Protein AF-A0A525CCA0-F1 (afdb_monomer_lite)

Sequence (114 aa):
MKKTAIIVFIPFLLFSACGGSGGGSEKNPDNGSGTGDSPQAICESLKLSDISFPTSVVGDGTADSCTAEALQAAADGGGVILFSCGAVPATIEVSSPIVFTKETVLDGEGVITL

Radius of gyration: 24.78 Å; chains: 1; bounding box: 49×72×50 Å

pLDDT: mean 81.04, std 20.19, range [42.16, 98.5]

Secondary structure (DSSP, 8-state):
-------------------------------------PPP---SPPPPPP-SS-SEEESSSSGGG--HHHHHHHHHH-EEEEE---SS-EE----SPPP--S-EEEE-TTTEE-

Structure (mmCIF, N/CA/C/O backbone):
data_AF-A0A525CCA0-F1
#
_entry.id   AF-A0A525CCA0-F1
#
loop_
_atom_site.group_PDB
_atom_site.id
_atom_site.type_symbol
_atom_site.label_atom_id
_atom_site.label_alt_id
_atom_site.label_comp_id
_atom_site.label_asym_id
_atom_site.label_entity_id
_atom_site.label_seq_id
_atom_site.pdbx_PDB_ins_code
_atom_site.Cartn_x
_atom_site.Cartn_y
_atom_site.Cartn_z
_atom_site.occupancy
_atom_site.B_iso_or_equiv
_atom_site.auth_seq_id
_atom_site.auth_comp_id
_atom_site.auth_asym_id
_atom_site.auth_atom_id
_atom_site.pdbx_PDB_model_num
ATOM 1 N N . MET A 1 1 ? 11.382 -32.850 -11.655 1.00 42.16 1 MET A N 1
ATOM 2 C CA . MET A 1 1 ? 11.432 -33.406 -13.025 1.00 42.16 1 MET A CA 1
ATOM 3 C C . MET A 1 1 ? 10.616 -32.505 -13.942 1.00 42.16 1 MET A C 1
ATOM 5 O O . MET A 1 1 ? 9.408 -32.533 -13.803 1.00 42.16 1 MET A O 1
ATOM 9 N N . LYS A 1 2 ? 11.282 -31.788 -14.868 1.00 44.78 2 LYS A N 1
ATOM 10 C CA . LYS A 1 2 ? 10.742 -31.279 -16.153 1.00 44.78 2 LYS A CA 1
ATOM 11 C C . LYS A 1 2 ? 9.639 -30.196 -15.991 1.00 44.78 2 LYS A C 1
ATOM 13 O O . LYS A 1 2 ? 8.558 -30.498 -15.526 1.00 44.78 2 LYS A O 1
ATOM 18 N N . LYS A 1 3 ? 9.790 -28.936 -16.402 1.00 45.53 3 LYS A N 1
ATOM 19 C CA . LYS A 1 3 ? 10.442 -28.404 -17.606 1.00 45.53 3 LYS A CA 1
ATOM 20 C C . LYS A 1 3 ? 10.903 -26.965 -17.341 1.00 45.53 3 LYS A C 1
ATOM 22 O O . LYS A 1 3 ? 10.093 -26.101 -17.031 1.00 45.53 3 LYS A O 1
ATOM 27 N N . THR A 1 4 ? 12.196 -26.734 -17.503 1.00 47.41 4 THR A N 1
ATOM 28 C CA . THR A 1 4 ? 12.801 -25.411 -17.648 1.00 47.41 4 THR A CA 1
ATOM 29 C C . THR A 1 4 ? 12.562 -24.948 -19.083 1.00 47.41 4 THR A C 1
ATOM 31 O O . THR A 1 4 ? 12.998 -25.625 -20.012 1.00 47.41 4 THR A O 1
ATOM 34 N N . ALA A 1 5 ? 11.867 -23.830 -19.272 1.00 53.94 5 ALA A N 1
ATOM 35 C CA . ALA A 1 5 ? 11.782 -23.141 -20.555 1.00 53.94 5 ALA A CA 1
ATOM 36 C C . ALA A 1 5 ? 12.584 -21.843 -20.437 1.00 53.94 5 ALA A C 1
ATOM 38 O O . ALA A 1 5 ? 12.081 -20.818 -19.994 1.00 53.94 5 ALA A O 1
ATOM 39 N N . ILE A 1 6 ? 13.870 -21.928 -20.774 1.00 50.56 6 ILE A N 1
ATOM 40 C CA . ILE A 1 6 ? 14.728 -20.765 -20.982 1.00 50.56 6 ILE A CA 1
ATOM 41 C C . ILE A 1 6 ? 14.465 -20.305 -22.417 1.00 50.56 6 ILE A C 1
ATOM 43 O O . ILE A 1 6 ? 14.894 -20.952 -23.372 1.00 50.56 6 ILE A O 1
ATOM 47 N N . ILE A 1 7 ? 13.714 -19.218 -22.567 1.00 54.53 7 ILE A N 1
ATOM 48 C CA . ILE A 1 7 ? 13.575 -18.503 -23.836 1.00 54.53 7 ILE A CA 1
ATOM 49 C C . ILE A 1 7 ? 14.645 -17.411 -23.824 1.00 54.53 7 ILE A C 1
ATOM 51 O O . ILE A 1 7 ? 14.478 -16.357 -23.220 1.00 54.53 7 ILE A O 1
ATOM 55 N N . VAL A 1 8 ? 15.784 -17.707 -24.450 1.00 48.47 8 VAL A N 1
ATOM 56 C CA . VAL A 1 8 ? 16.817 -16.717 -24.763 1.00 48.47 8 VAL A CA 1
ATOM 57 C C . VAL A 1 8 ? 16.348 -15.937 -25.989 1.00 48.47 8 VAL A C 1
ATOM 59 O O . VAL A 1 8 ? 16.396 -16.453 -27.102 1.00 48.47 8 VAL A O 1
ATOM 62 N N . PHE A 1 9 ? 15.895 -14.702 -25.792 1.00 48.19 9 PHE A N 1
ATOM 63 C CA . PHE A 1 9 ? 15.685 -13.740 -26.874 1.00 48.19 9 PHE A CA 1
ATOM 64 C C . PHE A 1 9 ? 16.858 -12.750 -26.863 1.00 48.19 9 PHE A C 1
ATOM 66 O O . PHE A 1 9 ? 16.920 -11.842 -26.039 1.00 48.19 9 PHE A O 1
ATOM 73 N N . ILE A 1 10 ? 17.835 -12.990 -27.740 1.00 59.81 10 ILE A N 1
ATOM 74 C CA . ILE A 1 10 ? 18.987 -12.110 -28.001 1.00 59.81 10 ILE A CA 1
ATOM 75 C C . ILE A 1 10 ? 18.570 -11.085 -29.075 1.00 59.81 10 ILE A C 1
ATOM 77 O O . ILE A 1 10 ? 17.833 -11.445 -29.995 1.00 59.81 10 ILE A O 1
ATOM 81 N N . PRO A 1 11 ? 18.975 -9.807 -28.955 1.00 48.66 11 PRO A N 1
ATOM 82 C CA . PRO A 1 11 ? 18.231 -8.678 -29.497 1.00 48.66 11 PRO A CA 1
ATOM 83 C C . PRO A 1 11 ? 18.563 -8.395 -30.965 1.00 48.66 11 PRO A C 1
ATOM 85 O O . PRO A 1 11 ? 19.712 -8.497 -31.396 1.00 48.66 11 PRO A O 1
ATOM 88 N N . PHE A 1 12 ? 17.555 -7.961 -31.722 1.00 51.38 12 PHE A N 1
ATOM 89 C CA . PHE A 1 12 ? 17.745 -7.396 -33.054 1.00 51.38 12 PHE A CA 1
ATOM 90 C C . PHE A 1 12 ? 18.196 -5.935 -32.906 1.00 51.38 12 PHE A C 1
ATOM 92 O O . PHE A 1 12 ? 17.400 -5.043 -32.618 1.00 51.38 12 PHE A O 1
ATOM 99 N N . LEU A 1 13 ? 19.504 -5.711 -33.041 1.00 54.97 13 LEU A N 1
ATOM 100 C CA . LEU A 1 13 ? 20.130 -4.390 -33.069 1.00 54.97 13 LEU A CA 1
ATOM 101 C C . LEU A 1 13 ? 19.778 -3.668 -34.375 1.00 54.97 13 LEU A C 1
ATOM 103 O O . LEU A 1 13 ? 20.310 -3.997 -35.433 1.00 54.97 13 LEU A O 1
ATOM 107 N N . LEU A 1 14 ? 18.940 -2.637 -34.287 1.00 53.25 14 LEU A N 1
ATOM 108 C CA . LEU A 1 14 ? 18.817 -1.614 -35.324 1.00 53.25 14 LEU A CA 1
ATOM 109 C C . LEU A 1 14 ? 19.513 -0.341 -34.837 1.00 53.25 14 LEU A C 1
ATOM 111 O O . LEU A 1 14 ? 18.927 0.495 -34.153 1.00 53.25 14 LEU A O 1
ATOM 115 N N . PHE A 1 15 ? 20.792 -0.210 -35.195 1.00 51.16 15 PHE A N 1
ATOM 116 C CA . PHE A 1 15 ? 21.531 1.046 -35.108 1.00 51.16 15 PHE A CA 1
ATOM 117 C C . PHE A 1 15 ? 20.927 2.044 -36.105 1.00 51.16 15 PHE A C 1
ATOM 119 O O . PHE A 1 15 ? 21.206 1.978 -37.300 1.00 51.16 15 PHE A O 1
ATOM 126 N N . SER A 1 16 ? 20.110 2.979 -35.622 1.00 56.12 16 SER A N 1
ATOM 127 C CA . SER A 1 16 ? 19.779 4.186 -36.384 1.00 56.12 16 SER A CA 1
ATOM 128 C C . SER A 1 16 ? 20.810 5.261 -36.066 1.00 56.12 16 SER A C 1
ATOM 130 O O . SER A 1 16 ? 20.727 5.952 -35.056 1.00 56.12 16 SER A O 1
ATOM 132 N N . ALA A 1 17 ? 21.813 5.369 -36.935 1.00 54.16 17 ALA A N 1
ATOM 133 C CA . ALA A 1 17 ? 22.698 6.520 -36.992 1.00 54.16 17 ALA A CA 1
ATOM 134 C C . ALA A 1 17 ? 21.943 7.682 -37.654 1.00 54.16 17 ALA A C 1
ATOM 136 O O . ALA A 1 17 ? 21.576 7.592 -38.824 1.00 54.16 17 ALA A O 1
ATOM 137 N N . CYS A 1 18 ? 21.725 8.774 -36.922 1.00 55.94 18 CYS A N 1
ATOM 138 C CA . CYS A 1 18 ? 21.319 10.049 -37.506 1.00 55.94 18 CYS A CA 1
ATOM 139 C C . CYS A 1 18 ? 22.471 11.040 -37.330 1.00 55.94 18 CYS A C 1
ATOM 141 O O . CYS A 1 18 ? 22.801 11.438 -36.214 1.00 55.94 18 CYS A O 1
ATOM 143 N N . GLY A 1 19 ? 23.125 11.369 -38.445 1.00 62.53 19 GLY A N 1
ATOM 144 C CA . GLY A 1 19 ? 24.109 12.438 -38.538 1.00 62.53 19 GLY A CA 1
ATOM 145 C C . GLY A 1 19 ? 23.430 13.779 -38.814 1.00 62.53 19 GLY A C 1
ATOM 146 O O . GLY A 1 19 ? 22.518 13.858 -39.633 1.00 62.53 19 GLY A O 1
ATOM 147 N N . GLY A 1 20 ? 23.915 14.835 -38.161 1.00 50.59 20 GLY A N 1
ATOM 148 C CA . GLY A 1 20 ? 23.516 16.216 -38.415 1.00 50.59 20 GLY A CA 1
ATOM 149 C C . GLY A 1 20 ? 24.682 17.171 -38.172 1.00 50.59 20 GLY A C 1
ATOM 150 O O . GLY A 1 20 ? 25.031 17.453 -37.031 1.00 50.59 20 GLY A O 1
ATOM 151 N N . SER A 1 21 ? 25.297 17.644 -39.259 1.00 57.47 21 SER A N 1
ATOM 152 C CA . SER A 1 21 ? 26.238 18.768 -39.277 1.00 57.47 21 SER A CA 1
ATOM 153 C C . SER A 1 21 ? 25.479 20.097 -39.306 1.00 57.47 21 SER A C 1
ATOM 155 O O . SER A 1 21 ? 24.585 20.273 -40.127 1.00 57.47 21 SER A O 1
ATOM 157 N N . GLY A 1 22 ? 25.901 21.060 -38.487 1.00 47.59 22 GLY A N 1
ATOM 158 C CA . GLY A 1 22 ? 25.470 22.456 -38.574 1.00 47.59 22 GLY A CA 1
ATOM 159 C C . GLY A 1 22 ? 26.433 23.350 -37.801 1.00 47.59 22 GLY A C 1
ATOM 160 O O . GLY A 1 22 ? 26.426 23.345 -36.576 1.00 47.59 22 GLY A O 1
ATOM 161 N N . GLY A 1 23 ? 27.318 24.044 -38.519 1.00 50.53 23 GLY A N 1
ATOM 162 C CA . GLY A 1 23 ? 28.299 24.967 -37.953 1.00 50.53 23 GLY A CA 1
ATOM 163 C C . GLY A 1 23 ? 27.723 26.358 -37.688 1.00 50.53 23 GLY A C 1
ATOM 164 O O . GLY A 1 23 ? 26.786 26.790 -38.353 1.00 50.53 23 GLY A O 1
ATOM 165 N N . GLY A 1 24 ? 28.343 27.065 -36.745 1.00 45.78 24 GLY A N 1
ATOM 166 C CA . GLY A 1 24 ? 28.053 28.460 -36.425 1.00 45.78 24 GLY A CA 1
ATOM 167 C C . GLY A 1 24 ? 28.955 28.952 -35.299 1.00 45.78 24 GLY A C 1
ATOM 168 O O . GLY A 1 24 ? 28.542 29.017 -34.149 1.00 45.78 24 GLY A O 1
ATOM 169 N N . SER A 1 25 ? 30.216 29.243 -35.622 1.00 52.25 25 SER A N 1
ATOM 170 C CA . SER A 1 25 ? 31.150 29.908 -34.711 1.00 52.25 25 SER A CA 1
ATOM 171 C C . SER A 1 25 ? 30.890 31.413 -34.730 1.00 52.25 25 SER A C 1
ATOM 173 O O . SER A 1 25 ? 31.519 32.130 -35.504 1.00 52.25 25 SER A O 1
ATOM 175 N N . GLU A 1 26 ? 30.011 31.903 -33.864 1.00 50.94 26 GLU A N 1
ATOM 176 C CA . GLU A 1 26 ? 30.007 33.316 -33.480 1.00 50.94 26 GLU A CA 1
ATOM 177 C C . GLU A 1 26 ? 30.723 33.439 -32.134 1.00 50.94 26 GLU A C 1
ATOM 179 O O . GLU A 1 26 ? 30.196 33.126 -31.070 1.00 50.94 26 GLU A O 1
ATOM 184 N N . LYS A 1 27 ? 32.001 33.830 -32.198 1.00 52.03 27 LYS A N 1
ATOM 185 C CA . LYS A 1 27 ? 32.788 34.192 -31.018 1.00 52.03 27 LYS A CA 1
ATOM 186 C C . LYS A 1 27 ? 32.328 35.569 -30.544 1.00 52.03 27 LYS A C 1
ATOM 188 O O . LYS A 1 27 ? 32.741 36.566 -31.132 1.00 52.03 27 LYS A O 1
ATOM 193 N N . ASN A 1 28 ? 31.537 35.625 -29.477 1.00 58.69 28 ASN A N 1
ATOM 194 C CA . ASN A 1 28 ? 31.369 36.856 -28.708 1.00 58.69 28 ASN A CA 1
ATOM 195 C C . ASN A 1 28 ? 32.459 36.907 -27.616 1.00 58.69 28 ASN A C 1
ATOM 197 O O . ASN A 1 28 ? 32.618 35.919 -26.893 1.00 58.69 28 ASN A O 1
ATOM 201 N N . PRO A 1 29 ? 33.266 37.978 -27.495 1.00 60.19 29 PRO A N 1
ATOM 202 C CA . PRO A 1 29 ? 34.287 38.074 -26.463 1.00 60.19 29 PRO A CA 1
ATOM 203 C C . PRO A 1 29 ? 33.661 38.628 -25.179 1.00 60.19 29 PRO A C 1
ATOM 205 O O . PRO A 1 29 ? 33.929 39.760 -24.785 1.00 60.19 29 PRO A O 1
ATOM 208 N N . ASP A 1 30 ? 32.835 37.822 -24.517 1.00 58.50 30 ASP A N 1
ATOM 209 C CA . ASP A 1 30 ? 32.288 38.182 -23.213 1.00 58.50 30 ASP A CA 1
ATOM 210 C C . ASP A 1 30 ? 33.235 37.677 -22.120 1.00 58.50 30 ASP A C 1
ATOM 212 O O . ASP A 1 30 ? 33.338 36.491 -21.805 1.00 58.50 30 ASP A O 1
ATOM 216 N N . ASN A 1 31 ? 33.999 38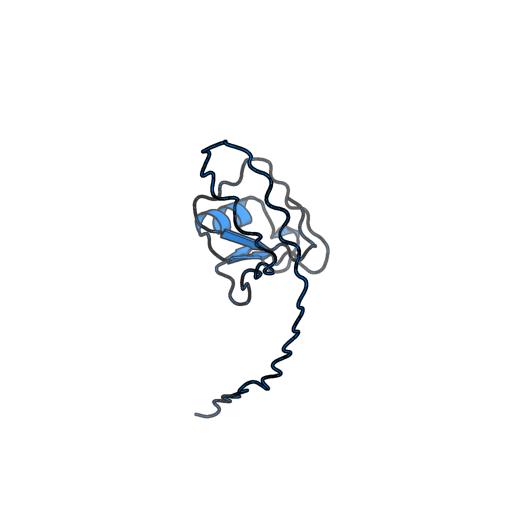.621 -21.579 1.00 64.25 31 ASN A N 1
ATOM 217 C CA . ASN A 1 31 ? 34.954 38.431 -20.501 1.00 64.25 31 ASN A CA 1
ATOM 218 C C . ASN A 1 31 ? 34.182 38.258 -19.177 1.00 64.25 31 ASN A C 1
ATOM 220 O O . ASN A 1 31 ? 33.959 39.218 -18.442 1.00 64.25 31 ASN A O 1
ATOM 224 N N . GLY A 1 32 ? 33.717 37.036 -18.908 1.00 53.81 32 GLY A N 1
ATOM 225 C CA . GLY A 1 32 ? 32.974 36.666 -17.703 1.00 53.81 32 GLY A CA 1
ATOM 226 C C . GLY A 1 32 ? 33.357 35.266 -17.236 1.00 53.81 32 GLY A C 1
ATOM 227 O O . GLY A 1 32 ? 32.742 34.278 -17.620 1.00 53.81 32 GLY A O 1
ATOM 228 N N . SER A 1 33 ? 34.399 35.178 -16.408 1.00 60.72 33 SER A N 1
ATOM 229 C CA . SER A 1 33 ? 34.851 33.937 -15.772 1.00 60.72 33 SER A CA 1
ATOM 230 C C . SER A 1 33 ? 33.866 33.500 -14.684 1.00 60.72 33 SER A C 1
ATOM 232 O O . SER A 1 33 ? 34.084 33.733 -13.497 1.00 60.72 33 SER A O 1
ATOM 234 N N . GLY A 1 34 ? 32.783 32.854 -15.098 1.00 56.75 34 GLY A N 1
ATOM 235 C CA . GLY A 1 34 ? 31.947 32.019 -14.249 1.00 56.75 34 GLY A CA 1
ATOM 236 C C . GLY A 1 34 ? 31.861 30.637 -14.876 1.00 56.75 34 GLY A C 1
ATOM 237 O O . GLY A 1 34 ? 30.986 30.391 -15.695 1.00 56.75 34 GLY A O 1
ATOM 238 N N . THR A 1 35 ? 32.765 29.725 -14.517 1.00 52.88 35 THR A N 1
ATOM 239 C CA . THR A 1 35 ? 32.619 28.293 -14.819 1.00 52.88 35 THR A CA 1
ATOM 240 C C . THR A 1 35 ? 31.537 27.702 -13.915 1.00 52.88 35 THR A C 1
ATOM 242 O O . THR A 1 35 ? 31.822 26.944 -12.993 1.00 52.88 35 THR A O 1
ATOM 245 N N . GLY A 1 36 ? 30.291 28.115 -14.135 1.00 58.38 36 GLY A N 1
ATOM 246 C CA . GLY A 1 36 ? 29.129 27.345 -13.727 1.00 58.38 36 GLY A CA 1
ATOM 247 C C . GLY A 1 36 ? 28.868 26.346 -14.840 1.00 58.38 36 GLY A C 1
ATOM 248 O O . GLY A 1 36 ? 28.301 26.719 -15.864 1.00 58.38 36 GLY A O 1
ATOM 249 N N . ASP A 1 37 ? 29.357 25.118 -14.674 1.00 70.56 37 ASP A N 1
ATOM 250 C CA . ASP A 1 37 ? 29.000 24.006 -15.554 1.00 70.56 37 ASP A CA 1
ATOM 251 C C . ASP A 1 37 ? 27.470 23.952 -15.630 1.00 70.56 37 ASP A C 1
ATOM 253 O O . ASP A 1 37 ? 26.789 23.787 -14.614 1.00 70.56 37 ASP A O 1
ATOM 257 N N . SER A 1 38 ? 26.918 24.232 -16.811 1.00 68.00 38 SER A N 1
ATOM 258 C CA . SER A 1 38 ? 25.473 24.158 -16.998 1.00 68.00 38 SER A CA 1
ATOM 259 C C . SER A 1 38 ? 25.063 22.697 -16.825 1.00 68.00 38 SER A C 1
ATOM 261 O O . SER A 1 38 ? 25.714 21.831 -17.414 1.00 68.00 38 SER A O 1
ATOM 263 N N . PRO A 1 39 ? 24.019 22.392 -16.032 1.00 73.94 39 PRO A N 1
ATOM 264 C CA . PRO A 1 39 ? 23.603 21.015 -15.818 1.00 73.94 39 PRO A CA 1
ATOM 265 C C . PRO A 1 39 ? 23.317 20.357 -17.167 1.00 73.94 39 PRO A C 1
ATOM 267 O O . PRO A 1 39 ? 22.674 20.949 -18.037 1.00 73.94 39 PRO A O 1
ATOM 270 N N . GLN A 1 40 ? 23.836 19.144 -17.350 1.00 72.19 40 GLN A N 1
ATOM 271 C CA . GLN A 1 40 ? 23.706 18.437 -18.617 1.00 72.19 40 GLN A CA 1
ATOM 272 C C . GLN A 1 40 ? 22.230 18.255 -18.980 1.00 72.19 40 GLN A C 1
ATOM 274 O O . GLN A 1 40 ? 21.404 17.913 -18.132 1.00 72.19 40 GLN A O 1
ATOM 279 N N . ALA A 1 41 ? 21.899 18.480 -20.252 1.00 74.19 41 ALA A N 1
ATOM 280 C CA . ALA A 1 41 ? 20.559 18.241 -20.765 1.00 74.19 41 ALA A CA 1
ATOM 281 C C . ALA A 1 41 ? 20.254 16.732 -20.716 1.00 74.19 41 ALA A C 1
ATOM 283 O O . ALA A 1 41 ? 20.726 15.958 -21.545 1.00 74.19 41 ALA A O 1
ATOM 284 N N . ILE A 1 42 ? 19.467 16.319 -19.722 1.00 69.62 42 ILE A N 1
ATOM 285 C CA . ILE A 1 42 ? 19.069 14.930 -19.452 1.00 69.62 42 ILE A CA 1
ATOM 286 C C . ILE A 1 42 ? 17.886 14.480 -20.323 1.00 69.62 42 ILE A C 1
ATOM 288 O O . ILE A 1 42 ? 16.906 13.951 -19.812 1.00 69.62 42 ILE A O 1
ATOM 292 N N . CYS A 1 43 ? 17.956 14.657 -21.647 1.00 75.19 43 CYS A N 1
ATOM 293 C CA . CYS A 1 43 ? 16.892 14.221 -22.573 1.00 75.19 43 CYS A CA 1
ATOM 294 C C . CYS A 1 43 ? 16.670 12.688 -22.620 1.00 75.19 43 CYS A C 1
ATOM 296 O O . CYS A 1 43 ? 15.929 12.205 -23.473 1.00 75.19 43 CYS A O 1
ATOM 298 N N . GLU A 1 44 ? 17.305 11.922 -21.730 1.00 82.31 44 GLU A N 1
ATOM 299 C CA . GLU A 1 44 ? 17.106 10.485 -21.574 1.00 82.31 44 GLU A CA 1
ATOM 300 C C . GLU A 1 44 ? 15.810 10.211 -20.799 1.00 82.31 44 GLU A C 1
ATOM 302 O O . GLU A 1 44 ? 15.563 10.778 -19.733 1.00 82.31 44 GLU A O 1
ATOM 307 N N . SER A 1 45 ? 14.975 9.314 -21.322 1.00 82.00 45 SER A N 1
ATOM 308 C CA . SER A 1 45 ? 13.748 8.890 -20.649 1.00 82.00 45 SER A CA 1
ATOM 309 C C . SER A 1 45 ? 14.054 8.197 -19.318 1.00 82.00 45 SER A C 1
ATOM 311 O O . SER A 1 45 ? 14.850 7.256 -19.270 1.00 82.00 45 SER A O 1
ATOM 313 N N . LEU A 1 46 ? 13.376 8.611 -18.245 1.00 81.25 46 LEU A N 1
ATOM 314 C CA . LEU A 1 46 ? 13.454 7.930 -16.953 1.00 81.25 46 LEU A CA 1
ATOM 315 C C . LEU A 1 46 ? 12.815 6.538 -17.046 1.00 81.25 46 LEU A C 1
ATOM 317 O O . LEU A 1 46 ? 11.754 6.362 -17.647 1.00 81.25 46 LEU A O 1
ATOM 321 N N . LYS A 1 47 ? 13.463 5.544 -16.435 1.00 86.12 47 LYS A N 1
ATOM 322 C CA . LYS A 1 47 ? 12.922 4.185 -16.316 1.00 86.12 47 LYS A CA 1
ATOM 323 C C . LYS A 1 47 ? 11.942 4.121 -15.149 1.00 86.12 47 LYS A C 1
ATOM 325 O O . LYS A 1 47 ? 12.226 4.662 -14.084 1.00 86.12 47 LYS A O 1
ATOM 330 N N . LEU A 1 48 ? 10.822 3.433 -15.355 1.00 88.50 48 LEU A N 1
ATOM 331 C CA . LEU A 1 48 ? 9.869 3.128 -14.292 1.00 88.50 48 LEU A CA 1
ATOM 332 C C . LEU A 1 48 ? 10.430 2.024 -13.385 1.00 88.50 48 LEU A C 1
ATOM 334 O O . LEU A 1 48 ? 11.192 1.168 -13.844 1.00 88.50 48 LEU A O 1
ATOM 338 N N . SER A 1 49 ? 10.050 2.046 -12.111 1.00 92.00 49 SER A N 1
ATOM 339 C CA . SER A 1 49 ? 10.382 0.980 -11.168 1.00 92.00 49 SER A CA 1
ATOM 340 C C . SER A 1 49 ? 9.764 -0.351 -11.603 1.00 92.00 49 SER A C 1
ATOM 342 O O . SER A 1 49 ? 8.635 -0.383 -12.090 1.00 92.00 49 SER A O 1
ATOM 344 N N . ASP A 1 50 ? 10.492 -1.453 -11.410 1.00 93.81 50 ASP A N 1
ATOM 345 C CA . ASP A 1 50 ? 9.947 -2.797 -11.611 1.00 93.81 50 ASP A CA 1
ATOM 346 C C . ASP A 1 50 ? 9.102 -3.196 -10.397 1.00 93.81 50 ASP A C 1
ATOM 348 O O . ASP A 1 50 ? 9.600 -3.254 -9.271 1.00 93.81 50 ASP A O 1
ATOM 352 N N . ILE A 1 51 ? 7.821 -3.463 -10.642 1.00 96.12 51 ILE A N 1
ATOM 353 C CA . ILE A 1 51 ? 6.830 -3.844 -9.631 1.00 96.12 51 ILE A CA 1
ATOM 354 C C . ILE A 1 51 ? 6.399 -5.313 -9.747 1.00 96.12 51 ILE A C 1
ATOM 356 O O . ILE A 1 51 ? 5.483 -5.745 -9.055 1.00 96.12 51 ILE A O 1
ATOM 360 N N . SER A 1 52 ? 7.060 -6.110 -10.594 1.00 95.75 52 SER A N 1
ATOM 361 C CA . SER A 1 52 ? 6.666 -7.501 -10.883 1.00 95.75 52 SER A CA 1
ATOM 362 C C . SER A 1 52 ? 6.737 -8.433 -9.663 1.00 95.75 52 SER A C 1
ATOM 364 O O . SER A 1 52 ? 6.174 -9.528 -9.685 1.00 95.75 52 SER A O 1
ATOM 366 N N . PHE A 1 53 ? 7.439 -8.014 -8.604 1.00 95.75 53 PHE A N 1
ATOM 367 C CA . PHE A 1 53 ? 7.649 -8.777 -7.376 1.00 95.75 53 PHE A CA 1
ATOM 368 C C . PHE A 1 53 ? 7.351 -7.907 -6.140 1.00 95.75 53 PHE A C 1
ATOM 370 O O . PHE A 1 53 ? 8.284 -7.335 -5.565 1.00 95.75 53 PHE A O 1
ATOM 377 N N . PRO A 1 54 ? 6.073 -7.784 -5.720 1.00 96.94 54 PRO A N 1
ATOM 378 C CA . PRO A 1 54 ? 5.710 -7.064 -4.502 1.00 96.94 54 PRO A CA 1
ATOM 379 C C . PRO A 1 54 ? 6.473 -7.581 -3.286 1.00 96.94 54 PRO A C 1
ATOM 381 O O . PRO A 1 54 ? 6.629 -8.787 -3.092 1.00 96.94 54 PRO A O 1
ATOM 384 N N . THR A 1 55 ? 6.884 -6.654 -2.426 1.00 98.12 55 THR A N 1
ATOM 385 C CA . THR A 1 55 ? 7.332 -6.967 -1.064 1.00 98.12 55 THR A CA 1
ATOM 386 C C . THR A 1 55 ? 6.130 -7.196 -0.152 1.00 98.12 55 THR A C 1
ATOM 388 O O . THR A 1 55 ? 6.132 -8.140 0.636 1.00 98.12 55 THR A O 1
ATOM 391 N N . SER A 1 56 ? 5.094 -6.367 -0.307 1.00 98.19 56 SER A N 1
ATOM 392 C CA . SER A 1 56 ? 3.863 -6.414 0.481 1.00 98.19 56 SER A CA 1
ATOM 393 C C . SER A 1 56 ? 2.650 -6.088 -0.390 1.00 98.19 56 SER A C 1
ATOM 395 O O . SER A 1 56 ? 2.763 -5.383 -1.395 1.00 98.19 56 SER A O 1
ATOM 397 N N . VAL A 1 57 ? 1.482 -6.581 0.021 1.00 98.12 57 VAL A N 1
ATOM 398 C CA . VAL A 1 57 ? 0.189 -6.265 -0.596 1.00 98.12 57 VAL A CA 1
ATOM 399 C C . VAL A 1 57 ? -0.754 -5.756 0.489 1.00 98.12 57 VAL A C 1
ATOM 401 O O . VAL A 1 57 ? -0.869 -6.378 1.544 1.00 98.12 57 VAL A O 1
ATOM 404 N N . VAL A 1 58 ? -1.401 -4.62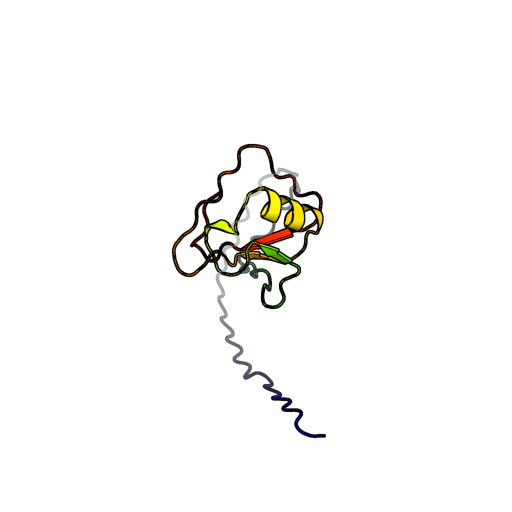1 0.237 1.00 98.50 58 VAL A N 1
ATOM 405 C CA . VAL A 1 58 ? -2.444 -4.054 1.098 1.00 98.50 58 VAL A CA 1
ATOM 406 C C . VAL A 1 58 ? -3.794 -4.619 0.668 1.00 98.50 58 VAL A C 1
ATOM 408 O O . VAL A 1 58 ? -4.178 -4.465 -0.489 1.00 98.50 58 VAL A O 1
ATOM 411 N N . GLY A 1 59 ? -4.513 -5.249 1.595 1.00 97.62 59 GLY A N 1
ATOM 412 C CA . GLY A 1 59 ? -5.806 -5.885 1.337 1.00 97.62 59 GLY A CA 1
ATOM 413 C C . GLY A 1 59 ? -5.724 -7.342 0.867 1.00 97.62 59 GLY A C 1
ATOM 414 O O . GLY A 1 59 ? -4.645 -7.901 0.665 1.00 97.62 59 GLY A O 1
ATOM 415 N N . ASP A 1 60 ? -6.890 -7.969 0.731 1.00 97.00 60 ASP A N 1
ATOM 416 C CA . ASP A 1 60 ? -7.082 -9.395 0.424 1.00 97.00 60 ASP A CA 1
ATOM 417 C C . ASP A 1 60 ? -7.921 -9.668 -0.839 1.00 97.00 60 ASP A C 1
ATOM 419 O O . ASP A 1 60 ? -8.286 -10.810 -1.127 1.00 97.00 60 ASP A O 1
ATOM 423 N N . GLY A 1 61 ? -8.219 -8.619 -1.603 1.00 96.31 61 GLY A N 1
ATOM 424 C CA . GLY A 1 61 ? -9.099 -8.638 -2.767 1.00 96.31 61 GLY A CA 1
ATOM 425 C C . GLY A 1 61 ? -10.464 -7.992 -2.520 1.00 96.31 61 GLY A C 1
ATOM 426 O O . GLY A 1 61 ? -11.286 -7.957 -3.438 1.00 96.31 61 GLY A O 1
ATOM 427 N N . THR A 1 62 ? -10.720 -7.470 -1.317 1.00 95.00 62 THR A N 1
ATOM 428 C CA . THR A 1 62 ? -11.950 -6.742 -0.969 1.00 95.00 62 THR A CA 1
ATOM 429 C C . THR A 1 62 ? -11.667 -5.289 -0.595 1.00 95.00 62 THR A C 1
ATOM 431 O O . THR A 1 62 ? -10.622 -4.985 -0.022 1.00 95.00 62 THR A O 1
ATOM 434 N N . ALA A 1 63 ? -12.601 -4.377 -0.879 1.00 94.88 63 ALA A N 1
ATOM 435 C CA . ALA A 1 63 ? -12.411 -2.954 -0.584 1.00 94.88 63 ALA A CA 1
ATOM 436 C C . ALA A 1 63 ? -12.262 -2.694 0.926 1.00 94.88 63 ALA A C 1
ATOM 438 O O . ALA A 1 63 ? -11.379 -1.947 1.334 1.00 94.88 63 ALA A O 1
ATOM 439 N N . ASP A 1 64 ? -13.055 -3.386 1.749 1.00 95.38 64 ASP A N 1
ATOM 440 C CA . ASP A 1 64 ? -13.048 -3.239 3.211 1.00 95.38 64 ASP A CA 1
ATOM 441 C C . ASP A 1 64 ? -11.725 -3.687 3.860 1.00 95.38 64 ASP A C 1
ATOM 443 O O . ASP A 1 64 ? -11.397 -3.256 4.963 1.00 95.38 64 ASP A O 1
ATOM 447 N N . SER A 1 65 ? -10.951 -4.545 3.186 1.00 96.88 65 SER A N 1
ATOM 448 C CA . SER A 1 65 ? -9.640 -4.996 3.672 1.00 96.88 65 SER A CA 1
ATOM 449 C C . SER A 1 65 ? -8.524 -3.962 3.480 1.00 96.88 65 SER A C 1
ATOM 451 O O . SER A 1 65 ? -7.455 -4.078 4.085 1.00 96.88 65 SER A O 1
ATOM 453 N N . CYS A 1 66 ? -8.752 -2.950 2.643 1.00 97.75 66 CYS A N 1
ATOM 454 C CA . CYS A 1 66 ? -7.784 -1.902 2.364 1.00 97.75 66 CYS A CA 1
ATOM 455 C C . CYS A 1 66 ? -7.940 -0.750 3.348 1.00 97.75 66 CYS A C 1
ATOM 457 O O . CYS A 1 66 ? -8.658 0.215 3.098 1.00 97.75 66 CYS A O 1
ATOM 459 N N . THR A 1 67 ? -7.252 -0.860 4.481 1.00 97.94 67 THR A N 1
ATOM 460 C CA . THR A 1 67 ? -7.318 0.132 5.557 1.00 97.94 67 THR A CA 1
ATOM 461 C C . THR A 1 67 ? -6.018 0.922 5.695 1.00 97.94 67 THR A C 1
ATOM 463 O O . THR A 1 67 ? -4.952 0.497 5.234 1.00 97.94 67 THR A O 1
ATOM 466 N N . ALA A 1 68 ? -6.087 2.073 6.370 1.00 98.19 68 ALA A N 1
ATOM 467 C CA . ALA A 1 68 ? -4.907 2.876 6.680 1.00 98.19 68 ALA A CA 1
ATOM 468 C C . ALA A 1 68 ? -3.905 2.102 7.558 1.00 98.19 68 ALA A C 1
ATOM 470 O O . ALA A 1 68 ? -2.697 2.256 7.397 1.00 98.19 68 ALA A O 1
ATOM 471 N N . GLU A 1 69 ? -4.381 1.217 8.437 1.00 97.94 69 GLU A N 1
ATOM 472 C CA . GLU A 1 69 ? -3.533 0.362 9.274 1.00 97.94 69 GLU A CA 1
ATOM 473 C C . GLU A 1 69 ? -2.800 -0.697 8.444 1.00 97.94 69 GLU A C 1
ATOM 475 O O . GLU A 1 69 ? -1.614 -0.942 8.670 1.00 97.94 69 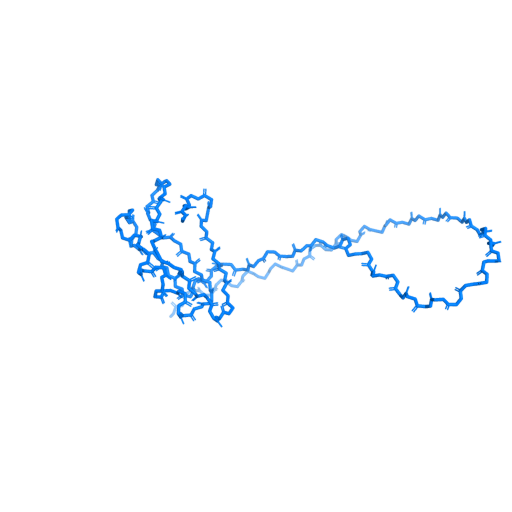GLU A O 1
ATOM 480 N N . ALA A 1 70 ? -3.478 -1.300 7.461 1.00 98.12 70 ALA A N 1
ATOM 481 C CA . ALA A 1 70 ? -2.850 -2.242 6.539 1.00 98.12 70 ALA A CA 1
ATOM 482 C C . ALA A 1 70 ? -1.767 -1.552 5.692 1.00 98.12 70 ALA A C 1
ATOM 484 O O . ALA A 1 70 ? -0.676 -2.099 5.510 1.00 98.12 70 ALA A O 1
ATOM 485 N N . LEU A 1 71 ? -2.030 -0.322 5.237 1.00 98.50 71 LEU A N 1
ATOM 486 C CA . LEU A 1 71 ? -1.041 0.492 4.534 1.00 98.50 71 LEU A CA 1
ATOM 487 C C . LEU A 1 71 ? 0.134 0.892 5.441 1.00 98.50 71 LEU A C 1
ATOM 489 O O . LEU A 1 71 ? 1.280 0.784 5.012 1.00 98.50 71 LEU A O 1
ATOM 493 N N . GLN A 1 72 ? -0.109 1.285 6.695 1.00 98.12 72 GLN A N 1
ATOM 494 C CA . GLN A 1 72 ? 0.961 1.600 7.650 1.00 98.12 72 GLN A CA 1
ATOM 495 C C . GLN A 1 72 ? 1.857 0.383 7.912 1.00 98.12 72 GLN A C 1
ATOM 497 O O . GLN A 1 72 ? 3.079 0.502 7.876 1.00 98.12 72 GLN A O 1
ATOM 502 N N . ALA A 1 73 ? 1.272 -0.802 8.101 1.00 98.06 73 ALA A N 1
ATOM 503 C CA . ALA A 1 73 ? 2.041 -2.029 8.291 1.00 98.06 73 ALA A CA 1
ATOM 504 C C . ALA A 1 73 ? 2.929 -2.353 7.074 1.00 98.06 73 ALA A C 1
ATOM 506 O O . ALA A 1 73 ? 4.076 -2.777 7.231 1.00 98.06 73 ALA A O 1
ATOM 507 N N . ALA A 1 74 ? 2.431 -2.121 5.855 1.00 98.31 74 ALA A N 1
ATOM 508 C CA . ALA A 1 74 ? 3.232 -2.259 4.642 1.00 98.31 74 ALA A CA 1
ATOM 509 C C . ALA A 1 74 ? 4.339 -1.185 4.556 1.00 98.31 74 ALA A C 1
ATOM 511 O O . ALA A 1 74 ? 5.480 -1.511 4.219 1.00 98.31 74 ALA A O 1
ATOM 512 N N . ALA A 1 75 ? 4.032 0.067 4.918 1.00 98.38 75 ALA A N 1
ATOM 513 C CA . ALA A 1 75 ? 4.971 1.192 4.939 1.00 98.38 75 ALA A CA 1
ATOM 514 C C . ALA A 1 75 ? 6.151 0.964 5.898 1.00 98.38 75 ALA A C 1
ATOM 516 O O . ALA A 1 75 ? 7.296 1.268 5.558 1.00 98.38 75 ALA A O 1
ATOM 517 N N . ASP A 1 76 ? 5.899 0.353 7.059 1.00 98.25 76 ASP A N 1
ATOM 518 C CA . ASP A 1 76 ? 6.940 -0.034 8.019 1.00 98.25 76 ASP A CA 1
ATOM 519 C C . ASP A 1 76 ? 7.919 -1.063 7.422 1.00 98.25 76 ASP A C 1
ATOM 521 O O . ASP A 1 76 ? 9.097 -1.126 7.800 1.00 98.25 76 ASP A O 1
ATOM 525 N N . GLY A 1 77 ? 7.450 -1.874 6.468 1.00 97.56 77 GLY A N 1
ATOM 526 C CA . GLY A 1 77 ? 8.248 -2.832 5.705 1.00 97.56 77 GLY A CA 1
ATOM 527 C C . GLY A 1 77 ? 9.128 -2.175 4.640 1.00 97.56 77 GLY A C 1
ATOM 528 O O . GLY A 1 77 ? 10.314 -2.513 4.553 1.00 97.56 77 GLY A O 1
ATOM 529 N N . GLY A 1 78 ? 8.576 -1.204 3.905 1.00 97.56 78 GLY A N 1
ATOM 530 C CA . GLY A 1 78 ? 9.172 -0.604 2.708 1.00 97.56 78 GLY A CA 1
ATOM 531 C C . GLY A 1 78 ? 9.111 -1.528 1.484 1.00 97.56 78 GLY A C 1
ATOM 532 O O . GLY A 1 78 ? 8.414 -2.543 1.487 1.00 97.56 78 GLY A O 1
ATOM 533 N N . GLY A 1 79 ? 9.876 -1.207 0.439 1.00 98.12 79 GLY A N 1
ATOM 534 C CA . GLY A 1 79 ? 9.933 -1.999 -0.792 1.00 98.12 79 GLY A CA 1
ATOM 535 C C . GLY A 1 79 ? 8.783 -1.702 -1.754 1.00 98.12 79 GLY A C 1
ATOM 536 O O . GLY A 1 79 ? 8.284 -0.582 -1.810 1.00 98.12 79 GLY A O 1
ATOM 537 N N . VAL A 1 80 ? 8.389 -2.689 -2.559 1.00 98.44 80 VAL A N 1
ATOM 538 C CA . VAL A 1 80 ? 7.265 -2.540 -3.498 1.00 98.44 80 VAL A CA 1
ATOM 539 C C . VAL A 1 80 ? 5.968 -2.912 -2.787 1.00 98.44 80 VAL A C 1
ATOM 541 O O . VAL A 1 80 ? 5.810 -4.056 -2.353 1.00 98.44 80 VAL A O 1
ATOM 544 N N . ILE A 1 81 ? 5.048 -1.958 -2.690 1.00 98.50 81 ILE A N 1
ATOM 545 C CA . ILE A 1 81 ? 3.728 -2.120 -2.084 1.00 98.50 81 ILE A CA 1
ATOM 546 C C . ILE A 1 81 ? 2.674 -1.981 -3.184 1.00 98.50 81 ILE A C 1
ATOM 548 O O . ILE A 1 81 ? 2.584 -0.938 -3.834 1.00 98.50 81 ILE A O 1
ATOM 552 N N . LEU A 1 82 ? 1.886 -3.040 -3.366 1.00 98.06 82 LEU A N 1
ATOM 553 C CA . LEU A 1 82 ? 0.726 -3.093 -4.261 1.00 98.06 82 LEU A CA 1
ATOM 554 C C . LEU A 1 82 ? -0.574 -3.151 -3.448 1.00 98.06 82 LEU A C 1
ATOM 556 O O . LEU A 1 82 ? -0.560 -3.485 -2.261 1.00 98.06 82 LEU A O 1
ATOM 560 N N . PHE A 1 83 ? -1.704 -2.868 -4.091 1.00 98.38 83 PHE A N 1
ATOM 561 C CA . PHE A 1 83 ? -3.026 -2.911 -3.466 1.00 98.38 83 PHE A CA 1
ATOM 562 C C . PHE A 1 83 ? -3.887 -4.022 -4.065 1.00 98.38 83 PHE A C 1
ATOM 564 O O . PHE A 1 83 ? -3.952 -4.200 -5.274 1.00 98.38 83 PHE A O 1
ATOM 571 N N . SER A 1 84 ? -4.598 -4.753 -3.212 1.00 97.38 84 SER A N 1
ATOM 572 C CA . SER A 1 84 ? -5.607 -5.736 -3.593 1.00 97.38 84 SER A CA 1
ATOM 573 C C . SER A 1 84 ? -6.927 -5.375 -2.919 1.00 97.38 84 SER A C 1
ATOM 575 O O . SER A 1 84 ? -7.375 -6.023 -1.980 1.00 97.38 84 SER A O 1
ATOM 577 N N . CYS A 1 85 ? -7.550 -4.297 -3.396 1.00 97.19 85 CYS A N 1
ATOM 578 C CA . CYS A 1 85 ? -8.800 -3.758 -2.838 1.00 97.19 85 CYS A CA 1
ATOM 579 C C . CYS A 1 85 ? -10.049 -4.190 -3.621 1.00 97.19 85 CYS A C 1
ATOM 581 O O . CYS A 1 85 ? -11.141 -3.661 -3.420 1.00 97.19 85 CYS A O 1
ATOM 583 N N . GLY A 1 86 ? -9.897 -5.148 -4.536 1.00 95.12 86 GLY A N 1
ATOM 584 C CA . GLY A 1 86 ? -10.947 -5.582 -5.454 1.00 95.12 86 GLY A CA 1
ATOM 585 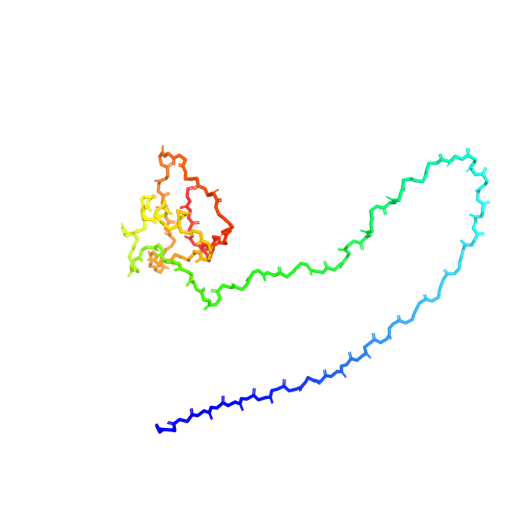C C . GLY A 1 86 ? -10.934 -4.834 -6.790 1.00 95.12 86 GLY A C 1
ATOM 586 O O . GLY A 1 86 ? -10.006 -4.102 -7.110 1.00 95.12 86 GLY A O 1
ATOM 587 N N . ALA A 1 87 ? -11.961 -5.075 -7.610 1.00 92.25 87 ALA A N 1
ATOM 588 C CA . ALA A 1 87 ? -12.012 -4.622 -9.007 1.00 92.25 87 ALA A CA 1
ATOM 589 C C . ALA A 1 87 ? -12.577 -3.201 -9.210 1.00 92.25 87 ALA A C 1
ATOM 591 O O . ALA A 1 87 ? -12.607 -2.706 -10.336 1.00 92.25 87 ALA A O 1
ATOM 592 N N . VAL A 1 88 ? -13.088 -2.573 -8.151 1.00 94.25 88 VAL A N 1
ATOM 593 C CA . VAL A 1 88 ? -13.692 -1.232 -8.183 1.00 94.25 88 VAL A CA 1
ATOM 594 C C . VAL A 1 88 ? -12.716 -0.256 -7.524 1.00 94.25 88 VAL A C 1
ATOM 596 O O . VAL A 1 88 ? -12.050 -0.664 -6.571 1.00 94.25 88 VAL A O 1
ATOM 599 N N . PRO A 1 89 ? -12.625 1.011 -7.980 1.00 96.44 89 PRO A N 1
ATOM 600 C CA . PRO A 1 89 ? -11.813 2.012 -7.302 1.00 96.44 89 PRO A CA 1
ATOM 601 C C . PRO A 1 89 ? -12.117 2.093 -5.805 1.00 96.44 89 PRO A C 1
ATOM 603 O O . PRO A 1 89 ? -13.285 2.106 -5.409 1.00 96.44 89 PRO A O 1
ATOM 606 N N . ALA A 1 90 ? -11.064 2.146 -4.994 1.00 97.00 90 ALA A N 1
ATOM 607 C CA . ALA A 1 90 ? -11.149 2.122 -3.541 1.00 97.00 90 ALA A CA 1
ATOM 608 C C . ALA A 1 90 ? -10.556 3.401 -2.943 1.00 97.00 90 ALA A C 1
ATOM 610 O O . ALA A 1 90 ? -9.493 3.864 -3.361 1.00 97.00 90 ALA A O 1
ATOM 611 N N . THR A 1 91 ? -11.243 3.943 -1.941 1.00 97.56 91 THR A N 1
ATOM 612 C CA . THR A 1 91 ? -10.752 5.052 -1.121 1.00 97.56 91 THR A CA 1
ATOM 613 C C . THR A 1 91 ? -10.376 4.509 0.245 1.00 97.56 91 THR A C 1
ATOM 615 O O . THR A 1 91 ? -11.209 3.904 0.918 1.00 97.56 91 THR A O 1
ATOM 618 N N . ILE A 1 92 ? -9.131 4.730 0.649 1.00 97.88 92 ILE A N 1
ATOM 619 C CA . ILE A 1 92 ? -8.616 4.377 1.966 1.00 97.88 92 ILE A CA 1
ATOM 620 C C . ILE A 1 92 ? -8.549 5.666 2.774 1.00 97.88 92 ILE A C 1
ATOM 622 O O . ILE A 1 92 ? -7.700 6.507 2.522 1.00 97.88 92 ILE A O 1
ATOM 626 N N . GLU A 1 93 ? -9.440 5.829 3.746 1.00 97.56 93 GLU A N 1
ATOM 627 C CA . GLU A 1 93 ? -9.478 7.038 4.574 1.00 97.56 93 GLU A CA 1
ATOM 628 C C . GLU A 1 93 ? -8.252 7.113 5.501 1.00 97.56 93 GLU A C 1
ATOM 630 O O . GLU A 1 93 ? -8.145 6.369 6.482 1.00 97.56 93 GLU A O 1
ATOM 635 N N . VAL A 1 94 ? -7.327 8.036 5.223 1.00 97.81 94 VAL A N 1
ATOM 636 C CA . VAL A 1 94 ? -6.133 8.264 6.050 1.00 97.81 94 VAL A CA 1
ATOM 637 C C . VAL A 1 94 ? -6.384 9.392 7.058 1.00 97.81 94 VAL A C 1
ATOM 639 O O . VAL A 1 94 ? -6.291 10.577 6.748 1.00 97.81 94 VAL A O 1
ATOM 642 N N . SER A 1 95 ? -6.680 9.031 8.311 1.00 97.00 95 SER A N 1
ATOM 643 C CA . SER A 1 95 ? -6.978 10.002 9.387 1.00 97.00 95 SER A CA 1
ATOM 644 C C . SER A 1 95 ? -5.748 10.502 10.161 1.00 97.00 95 SER A C 1
ATOM 646 O O . SER A 1 95 ? -5.829 11.477 10.912 1.00 97.00 95 SER A O 1
ATOM 648 N N . SER A 1 96 ? -4.593 9.863 9.967 1.00 96.88 96 SER A N 1
ATOM 649 C CA . SER A 1 96 ? -3.308 10.229 10.568 1.00 96.88 96 SER A CA 1
ATOM 650 C C . SER A 1 96 ? -2.163 9.994 9.580 1.00 96.88 96 SER A C 1
ATOM 652 O O . SER A 1 96 ? -2.289 9.105 8.741 1.00 96.88 96 SER A O 1
ATOM 654 N N . PRO A 1 97 ? -1.035 10.724 9.673 1.00 97.56 97 PRO A N 1
ATOM 655 C CA . PRO A 1 97 ? 0.068 10.569 8.729 1.00 97.56 97 PRO A CA 1
ATOM 656 C C . PRO A 1 97 ? 0.591 9.131 8.665 1.00 97.56 97 PRO A C 1
ATOM 658 O O . PRO A 1 97 ? 0.931 8.560 9.700 1.00 97.56 97 PRO A O 1
ATOM 661 N N . ILE A 1 98 ? 0.729 8.599 7.449 1.00 98.06 98 ILE A N 1
ATOM 662 C CA . ILE A 1 98 ? 1.486 7.371 7.198 1.00 98.06 98 ILE A CA 1
ATOM 663 C C . ILE A 1 98 ? 2.926 7.753 6.884 1.00 98.06 98 ILE A C 1
ATOM 665 O O . ILE A 1 98 ? 3.196 8.528 5.963 1.00 98.06 98 ILE A O 1
ATOM 669 N N . VAL A 1 99 ? 3.859 7.242 7.684 1.00 96.38 99 VAL A N 1
ATOM 670 C CA . VAL A 1 99 ? 5.273 7.617 7.600 1.00 96.38 99 VAL A CA 1
ATOM 671 C C . VAL A 1 99 ? 6.067 6.516 6.909 1.00 96.38 99 VAL A C 1
ATOM 673 O O . VAL A 1 99 ? 6.209 5.417 7.437 1.00 96.38 99 VAL A O 1
ATOM 676 N N . PHE A 1 100 ? 6.656 6.845 5.762 1.00 97.38 100 PHE A N 1
ATOM 677 C CA . PHE A 1 100 ? 7.589 5.978 5.047 1.00 97.38 100 PHE A CA 1
ATOM 678 C C . PHE A 1 100 ? 9.025 6.353 5.430 1.00 97.38 100 PHE A C 1
ATOM 680 O O . PHE A 1 100 ? 9.488 7.454 5.140 1.00 97.38 100 PHE A O 1
ATOM 687 N N . THR A 1 101 ? 9.732 5.447 6.108 1.00 97.50 101 THR A N 1
ATOM 688 C CA . THR A 1 101 ? 11.139 5.649 6.532 1.00 97.50 101 THR A CA 1
ATOM 689 C C . THR A 1 101 ? 12.140 4.834 5.715 1.00 97.50 101 THR A C 1
ATOM 691 O O . THR A 1 101 ? 13.351 4.974 5.886 1.00 97.50 101 THR A O 1
ATOM 694 N N . LYS A 1 102 ? 11.636 3.979 4.823 1.00 97.88 102 LYS A N 1
ATOM 695 C CA . LYS A 1 102 ? 12.405 3.113 3.933 1.00 97.88 102 LYS A CA 1
ATOM 696 C C . LYS A 1 102 ? 12.045 3.425 2.489 1.00 97.88 102 LYS A C 1
ATOM 698 O O . LYS A 1 102 ? 10.920 3.840 2.207 1.00 97.88 102 LYS A O 1
ATOM 703 N N . GLU A 1 103 ? 12.986 3.164 1.587 1.00 97.06 103 GLU A N 1
ATOM 704 C CA . GLU A 1 103 ? 12.745 3.213 0.143 1.00 97.06 103 GLU A CA 1
ATOM 705 C C . GLU A 1 103 ? 11.496 2.403 -0.205 1.00 97.06 103 GLU A C 1
ATOM 707 O O . GLU A 1 103 ? 11.393 1.225 0.153 1.00 97.06 103 GLU A O 1
ATOM 712 N N . THR A 1 104 ? 10.533 3.058 -0.848 1.00 97.81 104 THR A N 1
ATOM 713 C CA . THR A 1 104 ? 9.213 2.486 -1.105 1.00 97.81 104 THR A CA 1
ATOM 714 C C . THR A 1 104 ? 8.724 2.884 -2.488 1.00 97.81 104 THR A C 1
ATOM 716 O O . THR A 1 104 ? 8.733 4.061 -2.844 1.00 97.81 104 THR A O 1
ATOM 719 N N . VAL A 1 105 ? 8.254 1.897 -3.246 1.00 97.62 105 VAL A N 1
ATOM 720 C CA . VAL A 1 105 ? 7.421 2.104 -4.430 1.00 97.62 105 VAL A CA 1
ATOM 721 C C . VAL A 1 105 ? 6.001 1.766 -4.022 1.00 97.62 105 VAL A C 1
ATOM 723 O O . VAL A 1 105 ? 5.715 0.622 -3.676 1.00 97.62 105 VAL A O 1
ATOM 726 N N . LEU A 1 106 ? 5.131 2.767 -4.044 1.00 97.38 106 LEU A N 1
ATOM 727 C CA . LEU A 1 106 ? 3.713 2.599 -3.776 1.00 97.38 106 LEU A CA 1
ATOM 728 C C . LEU A 1 106 ? 2.964 2.695 -5.102 1.00 97.38 106 LEU A C 1
ATOM 730 O O . LEU A 1 106 ? 2.929 3.770 -5.700 1.00 97.38 106 LEU A O 1
ATOM 734 N N . ASP A 1 107 ? 2.404 1.581 -5.568 1.00 96.50 107 ASP A N 1
ATOM 735 C CA . ASP A 1 107 ? 1.653 1.537 -6.822 1.00 96.50 107 ASP A CA 1
ATOM 736 C C . ASP A 1 107 ? 0.180 1.232 -6.563 1.00 96.50 107 ASP A C 1
ATOM 738 O O . ASP A 1 107 ? -0.168 0.154 -6.090 1.00 96.50 107 ASP A O 1
ATOM 742 N N . GLY A 1 108 ? -0.678 2.203 -6.873 1.00 95.81 108 GLY A N 1
ATOM 743 C CA . GLY A 1 108 ? -2.130 2.109 -6.717 1.00 95.81 108 GLY A CA 1
ATOM 744 C C . GLY A 1 108 ? -2.877 1.698 -7.986 1.00 95.81 108 GLY A C 1
ATOM 745 O O . GLY A 1 108 ? -4.098 1.840 -8.016 1.00 95.81 108 GLY A O 1
ATOM 746 N N . GLU A 1 109 ? -2.175 1.307 -9.059 1.00 92.62 109 GLU A N 1
ATOM 747 C CA . GLU A 1 109 ? -2.745 0.877 -10.353 1.00 92.62 109 GLU A CA 1
ATOM 748 C C . GLU A 1 109 ? -3.732 1.881 -11.001 1.00 92.62 109 GLU A C 1
ATOM 750 O O . GLU A 1 109 ? -4.482 1.554 -11.919 1.00 92.62 109 GLU A O 1
ATOM 755 N N . GLY A 1 110 ? -3.754 3.132 -10.527 1.00 95.00 110 GLY A N 1
ATOM 756 C CA . GLY A 1 110 ? -4.708 4.163 -10.948 1.00 95.00 110 GLY A CA 1
ATOM 757 C C . GLY A 1 110 ? -6.130 4.012 -10.389 1.00 95.00 110 GLY A C 1
ATOM 758 O O . GLY A 1 110 ? -7.023 4.731 -10.835 1.00 95.00 110 GLY A O 1
ATOM 759 N N . VAL A 1 111 ? -6.357 3.109 -9.428 1.00 96.00 111 VAL A N 1
ATOM 760 C CA . VAL A 1 111 ? -7.686 2.834 -8.844 1.00 96.00 111 VAL A CA 1
ATOM 761 C C . VAL A 1 111 ? -7.778 3.127 -7.343 1.00 96.00 111 VAL A C 1
ATOM 763 O O . VAL A 1 111 ? -8.864 3.038 -6.775 1.00 96.00 111 VAL A O 1
ATOM 766 N N . ILE A 1 112 ? -6.668 3.495 -6.699 1.00 97.94 112 ILE A N 1
ATOM 767 C CA . ILE A 1 112 ? -6.610 3.781 -5.259 1.00 97.94 112 ILE A CA 1
ATOM 768 C C . ILE A 1 112 ? -6.584 5.287 -4.985 1.00 97.94 112 ILE A C 1
ATOM 770 O O . ILE A 1 112 ? -5.839 6.033 -5.620 1.00 97.94 112 ILE A O 1
ATOM 774 N N . THR A 1 113 ? -7.377 5.714 -4.001 1.00 97.56 113 THR A N 1
ATOM 775 C CA . THR A 1 113 ? -7.362 7.058 -3.396 1.00 97.56 113 THR A CA 1
ATOM 776 C C . THR A 1 113 ? -7.009 6.939 -1.911 1.00 97.56 113 THR A C 1
ATOM 778 O O . THR A 1 113 ? -7.484 6.010 -1.259 1.00 97.56 113 THR A O 1
ATOM 781 N N . LEU A 1 114 ? -6.188 7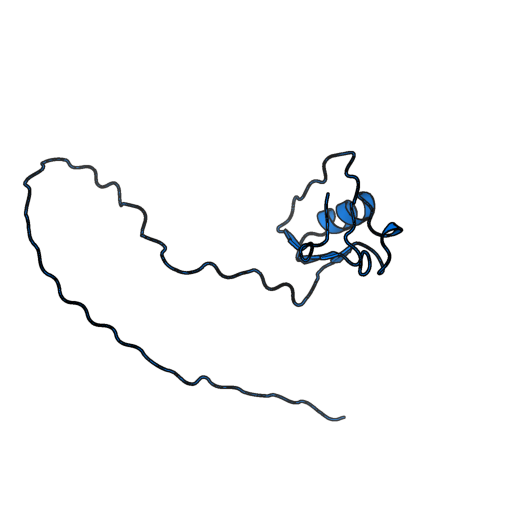.856 -1.388 1.00 96.69 114 LEU A N 1
ATOM 782 C CA . LEU A 1 114 ? -5.766 7.942 0.020 1.00 96.69 114 LEU A CA 1
ATOM 783 C C . LEU A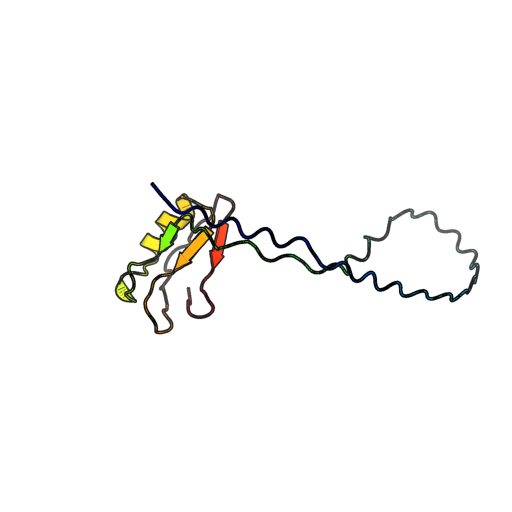 1 114 ? -6.190 9.282 0.635 1.00 96.69 114 LEU A C 1
ATOM 785 O O . LEU A 1 114 ? -6.212 10.272 -0.137 1.00 96.69 114 LEU A O 1
#

Foldseek 3Di:
DDDDDDDDDDDDDDDDDDDDDDDDDDDDPDPDPDPPPDPDDCPDDDDDDDQVDAPEEQADQAQVSREPVSVLVSLVVADEYEYRHHDAQHEHDDPDDRDRPDHHDYDDVVRYHD